Protein AF-A0A7X8RM34-F1 (afdb_monomer)

Solvent-accessible surface area (backbone atoms only — not comparable to full-atom values): 2971 Å² total; per-residue (Å²): 113,64,68,60,39,49,52,49,23,53,51,23,44,51,51,15,51,53,29,43,56,55,28,70,75,42,83,49,68,67,60,22,51,55,27,44,53,52,14,50,53,26,43,52,51,17,51,54,32,49,52,58,49,53,67,74,72,113

Structure (mmCIF, N/CA/C/O backbone):
data_AF-A0A7X8RM34-F1
#
_entry.id   AF-A0A7X8RM34-F1
#
loop_
_atom_site.group_PDB
_atom_site.id
_atom_site.type_symbol
_atom_site.label_atom_id
_atom_site.label_alt_id
_atom_site.label_comp_id
_atom_site.label_asym_id
_atom_site.label_entity_id
_atom_site.label_seq_id
_atom_site.pdbx_PDB_ins_code
_atom_site.Cartn_x
_atom_site.Cartn_y
_atom_site.Cartn_z
_atom_site.occupancy
_atom_site.B_iso_or_equiv
_atom_site.auth_seq_id
_atom_site.auth_comp_id
_atom_site.auth_asym_id
_atom_site.auth_atom_id
_atom_site.pdbx_PDB_model_num
ATOM 1 N N . MET A 1 1 ? 13.864 -5.400 -19.364 1.00 72.00 1 MET A N 1
ATOM 2 C CA . MET A 1 1 ? 13.793 -5.002 -17.933 1.00 72.00 1 MET A CA 1
ATOM 3 C C . MET A 1 1 ? 12.766 -3.903 -17.628 1.00 72.00 1 MET A C 1
ATOM 5 O O . MET A 1 1 ? 12.058 -4.040 -16.639 1.00 72.00 1 MET A O 1
ATOM 9 N N . LYS A 1 2 ? 12.636 -2.843 -18.446 1.00 78.44 2 LYS A N 1
ATOM 10 C CA . LYS A 1 2 ? 11.691 -1.721 -18.224 1.00 78.44 2 LYS A CA 1
ATOM 11 C C . LYS A 1 2 ? 10.227 -2.153 -18.019 1.00 78.44 2 LYS A C 1
ATOM 13 O O . LYS A 1 2 ? 9.596 -1.712 -17.067 1.00 78.44 2 LYS A O 1
ATOM 18 N N . THR A 1 3 ? 9.723 -3.086 -18.832 1.00 83.81 3 THR A N 1
ATOM 19 C CA . THR A 1 3 ? 8.356 -3.633 -18.709 1.00 83.81 3 THR A CA 1
ATOM 20 C C . THR A 1 3 ? 8.103 -4.307 -17.360 1.00 83.81 3 THR A C 1
ATOM 22 O O . THR A 1 3 ? 7.087 -4.043 -16.728 1.00 83.81 3 THR A O 1
ATOM 25 N N . VAL A 1 4 ? 9.052 -5.113 -16.872 1.00 85.69 4 VAL A N 1
ATOM 26 C CA . VAL A 1 4 ? 8.948 -5.780 -15.561 1.00 85.69 4 VAL A CA 1
ATOM 27 C C . VAL A 1 4 ? 8.907 -4.751 -14.432 1.00 85.69 4 VAL A C 1
ATOM 29 O O . VAL A 1 4 ? 8.086 -4.867 -13.528 1.00 85.69 4 VAL A O 1
ATOM 32 N N . ARG A 1 5 ? 9.727 -3.695 -14.506 1.00 84.88 5 ARG A N 1
ATOM 33 C CA . ARG A 1 5 ? 9.702 -2.619 -13.504 1.00 84.88 5 ARG A CA 1
ATOM 34 C C . ARG A 1 5 ? 8.417 -1.794 -13.551 1.00 84.88 5 ARG A C 1
ATOM 36 O O . ARG A 1 5 ? 7.939 -1.386 -12.499 1.00 84.88 5 ARG A O 1
ATOM 43 N N . ASN A 1 6 ? 7.840 -1.575 -14.735 1.00 88.62 6 ASN A N 1
ATOM 44 C CA . ASN A 1 6 ? 6.532 -0.925 -14.868 1.00 88.62 6 ASN A CA 1
ATOM 45 C C . ASN A 1 6 ? 5.439 -1.771 -14.210 1.00 88.62 6 ASN A C 1
ATOM 47 O O . 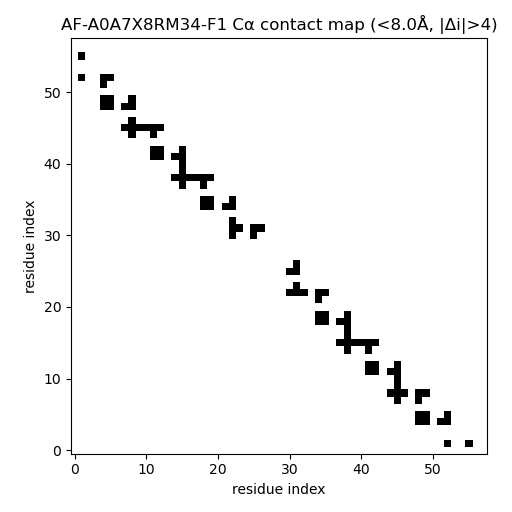ASN A 1 6 ? 4.641 -1.241 -13.446 1.00 88.62 6 ASN A O 1
ATOM 51 N N . LEU A 1 7 ? 5.443 -3.088 -14.433 1.00 93.38 7 LEU A N 1
ATOM 52 C CA . LEU A 1 7 ? 4.515 -3.999 -13.758 1.00 93.38 7 LEU A CA 1
ATOM 53 C C . LEU A 1 7 ? 4.688 -3.955 -12.234 1.00 93.38 7 LEU A C 1
ATOM 55 O O . LEU A 1 7 ? 3.697 -3.850 -11.519 1.00 93.38 7 LEU A O 1
ATOM 59 N N . GLN A 1 8 ? 5.929 -3.955 -11.738 1.00 93.50 8 GLN A N 1
ATOM 60 C CA . GLN A 1 8 ? 6.216 -3.794 -10.308 1.00 93.50 8 GLN A CA 1
ATOM 61 C C . GLN A 1 8 ? 5.694 -2.454 -9.770 1.00 93.50 8 GLN A C 1
ATOM 63 O O . GLN A 1 8 ? 5.020 -2.426 -8.745 1.00 93.50 8 GLN A O 1
ATOM 68 N N . TYR A 1 9 ? 5.929 -1.350 -10.483 1.00 94.94 9 TYR A N 1
ATOM 69 C CA . TYR A 1 9 ? 5.393 -0.035 -10.129 1.00 94.94 9 TYR A CA 1
ATOM 70 C C . TYR A 1 9 ? 3.862 -0.052 -10.001 1.00 94.94 9 TYR A C 1
ATOM 72 O O . TYR A 1 9 ? 3.325 0.382 -8.980 1.00 94.94 9 TYR A O 1
ATOM 80 N N . PHE A 1 10 ? 3.151 -0.575 -11.003 1.00 95.81 10 PHE A N 1
ATOM 81 C CA . PHE A 1 10 ? 1.689 -0.660 -10.964 1.00 95.81 10 PHE A CA 1
ATOM 82 C C . PHE A 1 10 ? 1.202 -1.556 -9.824 1.00 95.81 10 PHE A C 1
ATOM 84 O O . PHE A 1 10 ? 0.285 -1.179 -9.097 1.00 95.81 10 PHE A O 1
ATOM 91 N N . TRP A 1 11 ? 1.857 -2.697 -9.617 1.00 96.94 11 TRP A N 1
ATOM 92 C CA . TRP A 1 11 ? 1.547 -3.624 -8.533 1.00 96.94 11 TRP A CA 1
ATOM 93 C C . TRP A 1 11 ? 1.643 -2.964 -7.153 1.00 96.94 11 TRP A C 1
ATOM 95 O O . TRP A 1 11 ? 0.716 -3.064 -6.348 1.00 96.94 11 TRP A O 1
ATOM 105 N N . HIS A 1 12 ? 2.732 -2.241 -6.884 1.00 97.81 12 HIS A N 1
ATOM 106 C CA . HIS A 1 12 ? 2.915 -1.550 -5.610 1.00 97.81 12 HIS A CA 1
ATOM 107 C C . HIS A 1 12 ? 1.895 -0.419 -5.404 1.00 97.81 12 HIS A C 1
ATOM 109 O O . HIS A 1 12 ? 1.351 -0.295 -4.307 1.00 97.81 12 HIS A O 1
ATOM 115 N N . ASN A 1 13 ? 1.546 0.341 -6.451 1.00 97.44 13 ASN A N 1
ATOM 116 C CA . ASN A 1 13 ? 0.479 1.348 -6.353 1.00 97.44 13 ASN A CA 1
ATOM 117 C C . ASN A 1 13 ? -0.878 0.722 -6.018 1.00 97.44 13 ASN A C 1
ATOM 119 O O . ASN A 1 13 ? -1.570 1.203 -5.123 1.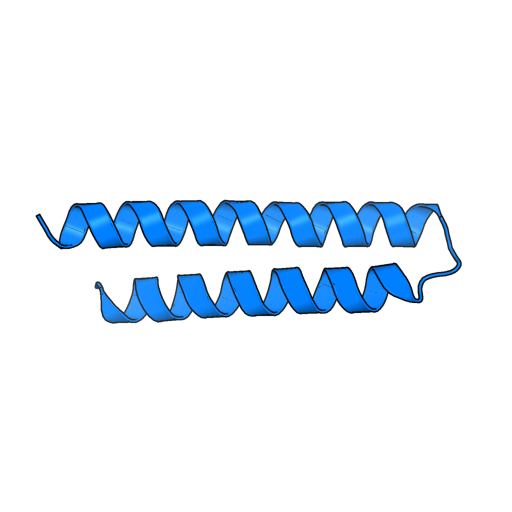00 97.44 13 ASN A O 1
ATOM 123 N N . MET A 1 14 ? -1.238 -0.373 -6.693 1.00 98.12 14 MET A N 1
ATOM 124 C CA . MET A 1 14 ? -2.494 -1.081 -6.437 1.00 98.12 14 MET A CA 1
ATOM 125 C C . MET A 1 14 ? -2.573 -1.587 -4.997 1.00 98.12 14 MET A C 1
ATOM 127 O O . MET A 1 14 ? -3.594 -1.408 -4.338 1.00 98.12 14 MET A O 1
ATOM 131 N N . ARG A 1 15 ? -1.487 -2.168 -4.473 1.00 97.94 15 ARG A N 1
ATOM 132 C CA . ARG A 1 15 ? -1.441 -2.639 -3.080 1.00 97.94 15 ARG A CA 1
ATOM 133 C C . ARG A 1 15 ? -1.517 -1.500 -2.073 1.00 97.94 15 ARG A C 1
ATOM 135 O O . ARG A 1 15 ? -2.214 -1.639 -1.073 1.00 97.94 15 ARG A O 1
ATOM 142 N N . SER A 1 16 ? -0.824 -0.392 -2.331 1.00 98.31 16 SER A N 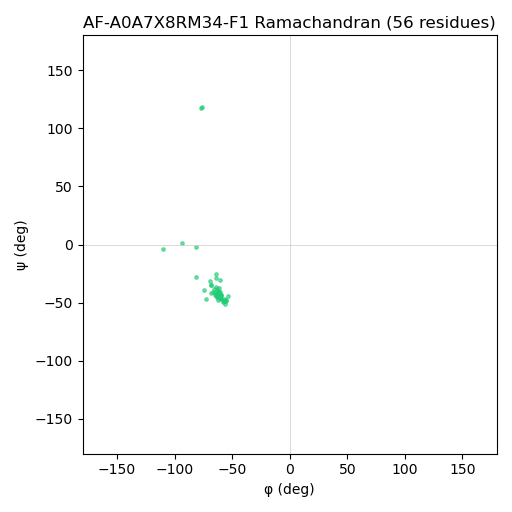1
ATOM 143 C CA . SER A 1 16 ? -0.913 0.802 -1.487 1.00 98.31 16 SER A CA 1
ATOM 144 C C . SER A 1 16 ? -2.359 1.296 -1.400 1.00 98.31 16 SER A C 1
ATOM 146 O O . SER A 1 16 ? -2.897 1.443 -0.306 1.00 98.31 16 SER A O 1
ATOM 148 N N . HIS A 1 17 ? -3.029 1.440 -2.548 1.00 98.00 17 HIS A N 1
ATOM 149 C CA . HIS A 1 17 ? -4.430 1.847 -2.600 1.00 98.00 17 HIS A CA 1
ATOM 150 C C . HIS A 1 17 ? -5.358 0.859 -1.879 1.00 98.00 17 HIS A C 1
ATOM 152 O O . HIS A 1 17 ? -6.174 1.272 -1.060 1.00 98.00 17 HIS A O 1
ATOM 158 N N . TYR A 1 18 ? -5.187 -0.442 -2.122 1.00 98.00 18 TYR A N 1
ATOM 159 C CA . TYR A 1 18 ? -5.968 -1.499 -1.480 1.00 98.00 18 TYR A CA 1
ATOM 160 C C . TYR A 1 18 ? -5.913 -1.420 0.052 1.00 98.00 18 TYR A C 1
ATOM 162 O O . TYR A 1 18 ? -6.953 -1.422 0.709 1.00 98.00 18 TYR A O 1
ATOM 170 N N . TYR A 1 19 ? -4.717 -1.294 0.634 1.00 98.19 19 TYR A N 1
ATOM 171 C CA . TYR A 1 19 ? -4.590 -1.191 2.088 1.00 98.19 19 TYR A CA 1
ATOM 172 C C . TYR A 1 19 ? -5.144 0.121 2.645 1.00 98.19 19 TYR A C 1
ATOM 174 O O . TYR A 1 19 ? -5.736 0.102 3.721 1.00 98.19 19 TYR A O 1
ATOM 182 N N . THR A 1 20 ? -5.020 1.232 1.914 1.00 97.94 20 THR A N 1
ATOM 183 C CA . THR A 1 20 ? -5.635 2.511 2.301 1.00 97.94 20 THR A CA 1
ATOM 184 C C . THR A 1 20 ? -7.157 2.407 2.369 1.00 97.94 20 THR A C 1
ATOM 186 O O . THR A 1 20 ? -7.752 2.891 3.329 1.00 97.94 20 THR A O 1
ATOM 189 N N . VAL A 1 21 ? -7.791 1.746 1.393 1.00 97.94 21 VAL A N 1
ATOM 190 C CA . VAL A 1 21 ? -9.249 1.540 1.384 1.00 97.94 21 VAL A CA 1
ATOM 191 C C . VAL A 1 21 ? -9.682 0.713 2.596 1.00 97.94 21 VAL A C 1
ATOM 193 O O . VAL A 1 21 ? -10.563 1.138 3.336 1.00 97.94 21 VAL A O 1
ATOM 196 N N . ILE A 1 22 ? -9.005 -0.406 2.874 1.00 97.31 22 ILE A N 1
ATOM 197 C CA . ILE A 1 22 ? -9.323 -1.242 4.046 1.00 97.31 22 ILE A CA 1
ATOM 198 C C . ILE A 1 22 ? -9.104 -0.474 5.356 1.00 97.31 22 ILE A C 1
ATOM 200 O O . ILE A 1 22 ? -9.903 -0.588 6.282 1.00 97.31 22 ILE A O 1
ATOM 204 N N . ALA A 1 23 ? -8.040 0.329 5.452 1.00 97.56 23 ALA A N 1
ATOM 205 C CA . ALA A 1 23 ? -7.777 1.158 6.628 1.00 97.56 23 ALA A CA 1
ATOM 206 C C . ALA A 1 23 ? -8.853 2.237 6.852 1.00 97.56 23 ALA A C 1
ATOM 208 O O . ALA A 1 23 ? -9.082 2.645 7.996 1.00 97.56 23 ALA A O 1
ATOM 209 N N . GLY A 1 24 ? -9.503 2.701 5.778 1.00 96.19 24 GLY A N 1
ATOM 210 C CA . GLY A 1 24 ? -10.607 3.660 5.825 1.00 96.19 24 GLY A CA 1
ATOM 211 C C . GLY A 1 24 ? -11.763 3.157 6.686 1.00 96.19 24 GLY A C 1
ATOM 212 O O . GLY A 1 24 ? -12.169 3.855 7.617 1.00 96.19 24 GLY A O 1
ATOM 213 N N . ASP A 1 25 ? -12.174 1.910 6.454 1.00 95.50 25 ASP A N 1
ATOM 214 C CA . ASP A 1 25 ? -13.319 1.270 7.116 1.00 95.50 25 ASP A CA 1
ATOM 215 C C . ASP A 1 25 ? -12.936 0.462 8.374 1.00 95.50 25 ASP A C 1
ATOM 217 O O . ASP A 1 25 ? -13.785 -0.145 9.030 1.00 95.50 25 ASP A O 1
ATOM 221 N N . CYS A 1 26 ? -11.653 0.437 8.745 1.00 96.25 26 CYS A N 1
ATOM 222 C CA . CYS A 1 26 ? -11.178 -0.332 9.891 1.00 96.25 26 CYS A CA 1
ATOM 223 C C . CYS A 1 26 ? -11.506 0.364 11.226 1.00 96.25 26 CYS A C 1
ATOM 225 O O . CYS A 1 26 ? -11.011 1.458 11.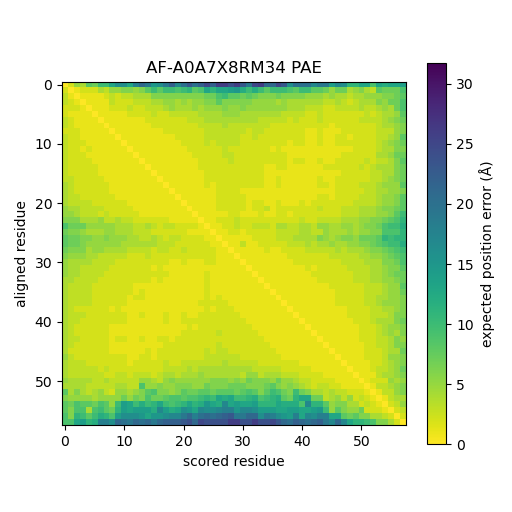513 1.00 96.25 26 CYS A O 1
ATOM 227 N N . LEU A 1 27 ? -12.316 -0.298 12.062 1.00 95.94 27 LEU A N 1
ATOM 228 C CA . LEU A 1 27 ? -12.698 0.181 13.399 1.00 95.94 27 LEU A CA 1
ATOM 229 C C . LEU A 1 27 ? -11.633 -0.103 14.471 1.00 95.94 27 LEU A C 1
ATOM 231 O O . LEU A 1 27 ? -11.530 0.631 15.455 1.00 95.94 27 LEU A O 1
ATOM 235 N N . ASP A 1 28 ? -10.834 -1.156 14.287 1.00 97.75 28 ASP A N 1
ATOM 236 C CA . ASP A 1 28 ? -9.738 -1.492 15.193 1.00 97.75 28 ASP A CA 1
ATOM 237 C C . ASP A 1 28 ? -8.552 -0.548 14.951 1.00 97.75 28 ASP A C 1
ATOM 239 O O . ASP A 1 28 ? -7.971 -0.511 13.867 1.00 97.75 28 ASP A O 1
ATOM 243 N N . LYS A 1 29 ? -8.181 0.227 15.978 1.00 96.38 29 LYS A N 1
ATOM 244 C CA . LYS A 1 29 ? -7.120 1.241 15.877 1.00 96.38 29 LYS A CA 1
ATOM 245 C C . LYS A 1 29 ? -5.742 0.641 15.595 1.00 96.38 29 LYS A C 1
ATOM 247 O O . LYS A 1 29 ? -4.965 1.251 14.864 1.00 96.38 29 LYS A O 1
ATOM 252 N N . VAL A 1 30 ? -5.432 -0.522 16.167 1.00 98.00 30 VAL A N 1
ATOM 253 C CA . VAL A 1 30 ? -4.131 -1.182 15.995 1.00 98.00 30 VAL A CA 1
ATOM 254 C C . VAL A 1 30 ? -4.034 -1.752 14.585 1.00 98.00 30 VAL A C 1
ATOM 256 O O . VAL A 1 30 ? -3.058 -1.497 13.882 1.00 98.00 30 VAL A O 1
ATOM 259 N N . MET A 1 31 ? -5.072 -2.454 14.132 1.00 97.81 31 MET A N 1
ATOM 260 C CA . MET A 1 31 ? -5.144 -2.980 12.770 1.00 97.81 31 MET A CA 1
ATOM 261 C C . MET A 1 31 ? -5.121 -1.851 11.737 1.00 97.81 31 MET A C 1
ATOM 263 O O . MET A 1 31 ? -4.384 -1.927 10.755 1.00 97.81 31 MET A O 1
ATOM 267 N N . LYS A 1 32 ? -5.870 -0.767 11.970 1.00 98.19 32 LYS A N 1
ATOM 268 C CA . LYS A 1 32 ? -5.863 0.416 11.103 1.00 98.19 32 LYS A CA 1
ATOM 269 C C . LYS A 1 32 ? -4.458 0.985 10.948 1.00 98.19 32 LYS A C 1
ATOM 271 O O . LYS A 1 32 ? -4.032 1.231 9.823 1.00 98.19 32 LYS A O 1
ATOM 276 N N . GLN A 1 33 ? -3.728 1.143 12.051 1.00 98.19 33 GLN A N 1
ATOM 277 C CA . GLN A 1 33 ? -2.351 1.629 12.019 1.00 98.19 33 GLN A CA 1
ATOM 278 C C . GLN A 1 33 ? -1.442 0.698 11.198 1.00 98.19 33 GLN A C 1
ATOM 280 O O . GLN A 1 33 ? -0.728 1.164 10.312 1.00 98.19 33 GLN A O 1
ATOM 285 N N . GLN A 1 34 ? -1.539 -0.619 11.400 1.00 98.38 34 GLN A N 1
ATOM 286 C CA . GLN A 1 34 ? -0.772 -1.600 10.621 1.00 98.38 34 GLN A CA 1
ATOM 287 C C . GLN A 1 34 ? -1.103 -1.561 9.119 1.00 98.38 34 GLN A C 1
ATOM 289 O O . GLN A 1 34 ? -0.223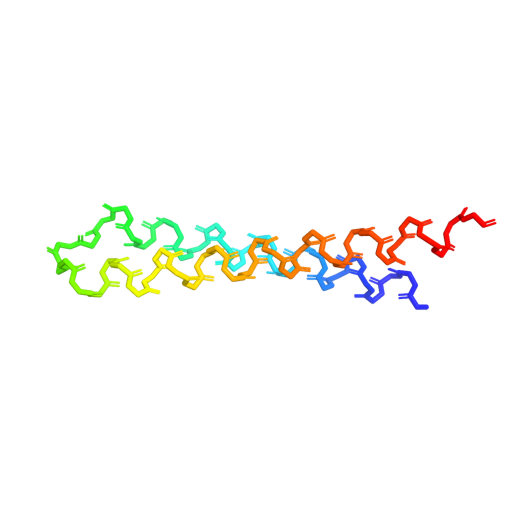 -1.747 8.276 1.00 98.38 34 GLN A O 1
ATOM 294 N N . LEU A 1 35 ? -2.369 -1.336 8.760 1.00 98.31 35 LEU A N 1
ATOM 295 C CA . LEU A 1 35 ? -2.800 -1.208 7.367 1.00 98.31 35 LEU A CA 1
ATOM 296 C C . LEU A 1 35 ? -2.256 0.072 6.723 1.00 98.31 35 LEU A C 1
ATOM 298 O O . LEU A 1 35 ? -1.779 0.017 5.590 1.00 98.31 35 LEU A O 1
ATOM 302 N N . VAL A 1 36 ? -2.265 1.195 7.448 1.00 98.25 36 VAL A N 1
ATOM 303 C CA . VAL A 1 36 ? -1.671 2.462 6.991 1.00 98.25 36 VAL A CA 1
ATOM 304 C C . VAL A 1 36 ? -0.166 2.306 6.765 1.00 98.25 36 VAL A C 1
ATOM 306 O O . VAL A 1 36 ? 0.342 2.698 5.717 1.00 98.25 36 VAL A O 1
ATOM 309 N N . GLU A 1 37 ? 0.548 1.661 7.688 1.00 98.38 37 GLU A N 1
ATOM 310 C CA . GLU A 1 37 ? 1.986 1.400 7.544 1.00 98.38 37 GLU A CA 1
ATOM 311 C C . GLU A 1 37 ? 2.296 0.520 6.323 1.00 98.38 37 GLU A C 1
ATOM 313 O O . GLU A 1 37 ? 3.227 0.801 5.564 1.00 98.38 37 GLU A O 1
ATOM 318 N N . LYS A 1 38 ? 1.475 -0.507 6.066 1.00 97.88 38 LYS A N 1
ATOM 319 C CA . LYS A 1 38 ? 1.586 -1.329 4.849 1.00 97.88 38 LYS A CA 1
ATOM 320 C C . LYS A 1 38 ? 1.301 -0.531 3.578 1.00 97.88 38 LYS A C 1
ATOM 322 O O . LYS A 1 38 ? 1.989 -0.724 2.572 1.00 97.88 38 LYS A O 1
ATOM 327 N N . ALA A 1 39 ? 0.301 0.349 3.606 1.00 98.25 39 ALA A N 1
ATOM 328 C CA . ALA A 1 39 ? -0.024 1.209 2.475 1.00 98.25 39 ALA A CA 1
ATOM 329 C C . ALA A 1 39 ? 1.145 2.145 2.130 1.00 98.25 39 ALA A C 1
ATOM 331 O O . ALA A 1 39 ? 1.524 2.240 0.958 1.00 98.25 39 ALA A O 1
ATOM 332 N N . GLU A 1 40 ? 1.758 2.769 3.141 1.00 98.19 40 GLU A N 1
ATOM 333 C CA . GLU A 1 40 ? 2.931 3.636 2.980 1.00 98.19 40 GLU A CA 1
ATOM 334 C C . GLU A 1 40 ? 4.158 2.866 2.491 1.00 98.19 40 GLU A C 1
ATOM 336 O O . GLU A 1 40 ? 4.828 3.307 1.557 1.00 98.19 40 GLU A O 1
ATOM 341 N N . SER A 1 41 ? 4.423 1.678 3.039 1.00 98.31 41 SER A N 1
ATOM 342 C CA . SER A 1 41 ? 5.527 0.828 2.582 1.00 98.31 41 SER A CA 1
ATOM 343 C C . SER A 1 41 ? 5.433 0.535 1.079 1.00 98.31 41 SER A C 1
ATOM 345 O O . SER A 1 41 ? 6.393 0.756 0.339 1.00 98.31 41 SER A O 1
ATOM 347 N N . HIS A 1 42 ? 4.257 0.140 0.582 1.00 98.00 42 HIS A N 1
ATOM 34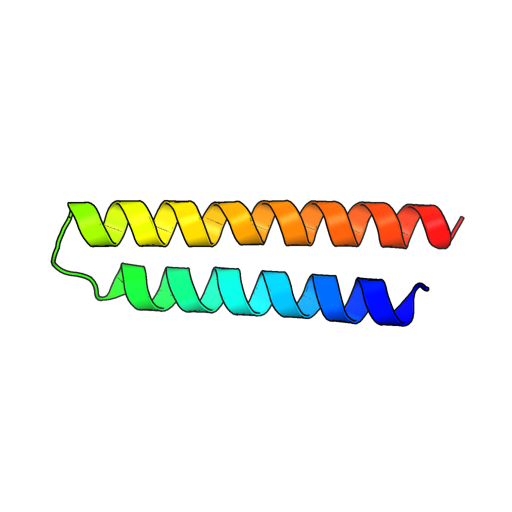8 C CA . HIS A 1 42 ? 4.077 -0.084 -0.853 1.00 98.00 42 HIS A CA 1
ATOM 349 C C . HIS A 1 42 ? 4.118 1.198 -1.681 1.00 98.00 42 HIS A C 1
ATOM 351 O O . HIS A 1 42 ? 4.599 1.170 -2.814 1.00 98.00 42 HIS A O 1
ATOM 357 N N . ARG A 1 43 ? 3.678 2.333 -1.133 1.00 97.38 43 ARG A N 1
ATOM 358 C CA . ARG A 1 43 ? 3.830 3.630 -1.802 1.00 97.38 43 ARG A CA 1
ATOM 359 C C . ARG A 1 43 ? 5.309 3.963 -2.020 1.00 97.38 43 ARG A C 1
ATOM 361 O O . ARG A 1 43 ? 5.685 4.383 -3.114 1.00 97.38 43 ARG A O 1
ATOM 368 N N . LEU A 1 44 ? 6.152 3.730 -1.013 1.00 97.31 44 LEU A N 1
ATOM 369 C CA . LEU A 1 44 ? 7.600 3.9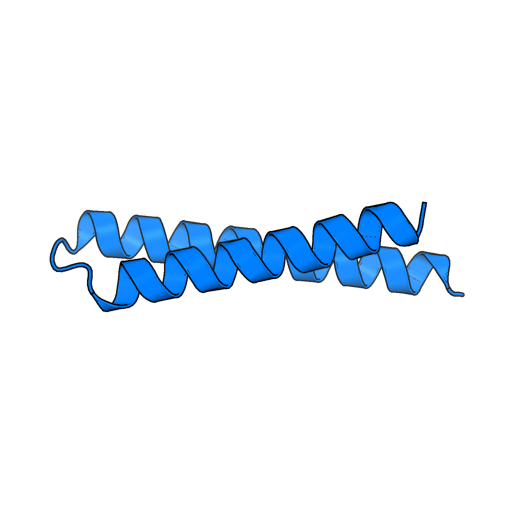30 -1.107 1.00 97.31 44 LEU A CA 1
ATOM 370 C C . LEU A 1 44 ? 8.242 2.984 -2.128 1.00 97.31 44 LEU A C 1
ATOM 372 O O . LEU A 1 44 ? 9.043 3.435 -2.948 1.00 97.31 44 LEU A O 1
ATOM 376 N N . GLU A 1 45 ? 7.858 1.706 -2.151 1.00 96.88 45 GLU A N 1
ATOM 377 C CA . GLU A 1 45 ? 8.364 0.768 -3.162 1.00 96.88 45 GLU A CA 1
ATOM 378 C C . GLU A 1 45 ? 7.946 1.162 -4.585 1.00 96.88 45 GLU A C 1
ATOM 380 O O . GLU A 1 45 ? 8.764 1.105 -5.505 1.00 96.88 45 GLU A O 1
ATOM 385 N N . ALA A 1 46 ? 6.719 1.658 -4.778 1.00 95.69 46 ALA A N 1
ATOM 386 C CA 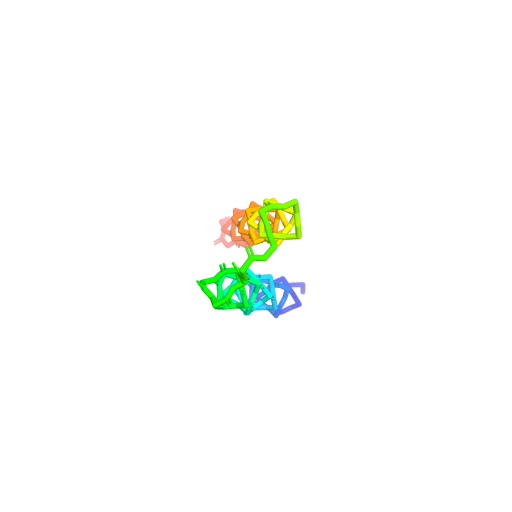. ALA A 1 46 ? 6.293 2.199 -6.067 1.00 95.69 46 ALA A CA 1
ATOM 387 C C . ALA A 1 46 ? 7.179 3.380 -6.503 1.00 95.69 46 ALA A C 1
ATOM 389 O O . ALA A 1 46 ? 7.630 3.427 -7.650 1.00 95.69 46 ALA A O 1
ATOM 390 N N . ILE A 1 47 ? 7.483 4.314 -5.598 1.00 93.75 47 ILE A N 1
ATOM 391 C CA . ILE A 1 47 ? 8.375 5.446 -5.894 1.00 93.75 47 ILE A CA 1
ATOM 392 C C . ILE A 1 47 ? 9.759 4.940 -6.316 1.00 93.75 47 ILE A C 1
ATOM 394 O O . ILE A 1 47 ? 10.258 5.346 -7.365 1.00 93.75 47 ILE A O 1
ATOM 398 N N . GLN A 1 48 ? 10.338 3.992 -5.575 1.00 93.06 48 GLN A N 1
ATOM 399 C CA . GLN A 1 48 ? 11.635 3.403 -5.917 1.00 93.06 48 GLN A CA 1
ATOM 400 C C . GLN A 1 48 ? 11.621 2.703 -7.283 1.00 93.06 48 GLN A C 1
ATOM 402 O O . GLN A 1 48 ? 12.575 2.828 -8.055 1.00 93.06 48 GLN A O 1
ATOM 407 N N . CYS A 1 49 ? 10.551 1.972 -7.612 1.00 91.62 49 CYS A N 1
ATOM 408 C CA . CYS A 1 49 ? 10.384 1.368 -8.932 1.00 91.62 49 CYS A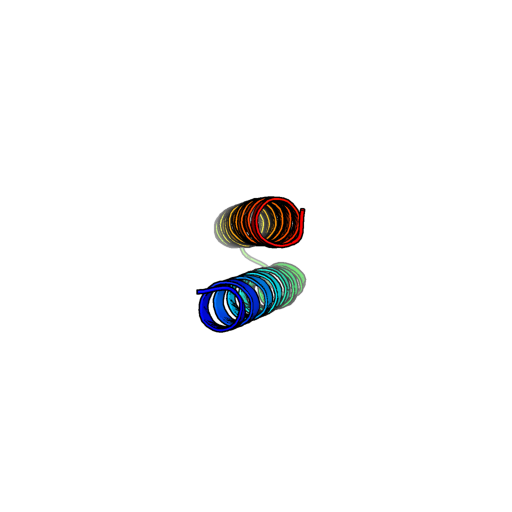 CA 1
ATOM 409 C C . CYS A 1 49 ? 10.365 2.433 -10.033 1.00 91.62 49 CYS A C 1
ATOM 411 O O . CYS A 1 49 ? 11.035 2.254 -11.052 1.00 91.62 49 CYS A O 1
ATOM 413 N N . ARG A 1 50 ? 9.649 3.545 -9.821 1.00 89.56 50 ARG A N 1
ATOM 414 C CA . ARG A 1 50 ? 9.555 4.651 -10.782 1.00 89.56 50 ARG A CA 1
ATOM 415 C C . ARG A 1 50 ? 10.906 5.322 -11.021 1.00 89.56 50 ARG A C 1
ATOM 417 O O . ARG A 1 50 ? 11.261 5.509 -12.182 1.00 89.56 50 ARG A O 1
ATOM 424 N N . THR A 1 51 ? 11.673 5.609 -9.968 1.00 87.94 51 THR A N 1
ATOM 425 C CA . THR A 1 51 ? 13.032 6.167 -10.090 1.00 87.94 51 THR A CA 1
ATOM 426 C C . THR A 1 51 ? 13.919 5.253 -10.937 1.00 87.94 51 THR A C 1
ATOM 428 O O . THR A 1 51 ? 14.471 5.682 -11.943 1.00 87.94 51 THR A O 1
ATOM 431 N N . LYS A 1 52 ? 13.926 3.944 -10.648 1.00 85.94 52 LYS A N 1
ATOM 432 C CA . LYS A 1 52 ? 14.710 2.959 -11.417 1.00 85.94 52 LYS A CA 1
ATOM 433 C C . LYS A 1 52 ? 14.272 2.823 -12.884 1.00 85.94 52 LYS A C 1
ATOM 435 O O . LYS A 1 52 ? 15.050 2.359 -13.711 1.00 85.94 52 LYS A O 1
ATOM 440 N N . ILE A 1 53 ? 13.018 3.136 -13.224 1.00 81.56 53 ILE A N 1
ATOM 441 C CA . ILE A 1 53 ? 12.545 3.170 -14.622 1.00 81.56 53 ILE A CA 1
ATOM 442 C C . ILE A 1 53 ? 13.066 4.415 -15.343 1.00 81.56 53 ILE A C 1
ATOM 444 O O . ILE A 1 53 ? 13.406 4.327 -16.527 1.00 81.56 53 ILE A O 1
ATOM 448 N N . GLN A 1 54 ? 13.107 5.555 -14.649 1.00 75.50 54 GLN A N 1
ATOM 449 C CA . GLN A 1 54 ? 13.646 6.804 -15.185 1.00 75.50 54 GLN A CA 1
ATOM 450 C C . GLN A 1 54 ? 15.136 6.652 -15.496 1.00 75.50 54 GLN A C 1
ATOM 452 O O . GLN A 1 54 ? 15.527 6.955 -16.617 1.00 75.50 54 GLN A O 1
ATOM 457 N N . ASP A 1 55 ? 15.911 6.046 -14.593 1.00 74.75 55 ASP A N 1
ATOM 458 C CA . ASP A 1 55 ? 17.345 5.780 -14.800 1.00 74.75 55 ASP A CA 1
ATOM 459 C C . ASP A 1 55 ? 17.629 4.880 -16.015 1.00 74.75 55 ASP A C 1
ATOM 461 O O . ASP A 1 55 ? 18.660 5.004 -16.654 1.00 74.75 55 ASP A O 1
ATOM 465 N N . LEU A 1 56 ? 16.711 3.969 -16.363 1.00 69.38 56 LEU A N 1
ATOM 466 C CA . LEU A 1 56 ? 16.841 3.091 -17.538 1.00 69.38 56 LEU A CA 1
ATOM 467 C C . LEU A 1 56 ? 16.426 3.755 -18.860 1.00 69.38 56 LEU A C 1
ATOM 469 O O . LEU A 1 56 ? 16.403 3.088 -19.895 1.00 69.38 56 LEU A O 1
ATOM 473 N N . SER A 1 57 ? 15.962 5.002 -18.812 1.00 61.06 57 SER A N 1
ATOM 474 C CA . SER A 1 57 ? 15.449 5.732 -19.975 1.00 61.06 57 SER A CA 1
ATOM 475 C C . SER A 1 57 ? 16.367 6.874 -20.426 1.00 61.06 57 SER A C 1
ATOM 477 O O . SER A 1 57 ? 16.050 7.492 -21.440 1.00 61.06 57 SER A O 1
ATOM 479 N N . TYR A 1 58 ? 17.452 7.132 -19.689 1.00 53.41 58 TYR A N 1
ATOM 480 C CA . TYR A 1 58 ? 18.547 8.053 -20.013 1.00 53.41 58 TYR A CA 1
ATOM 481 C C . TYR A 1 58 ? 19.799 7.262 -20.396 1.00 53.41 58 TYR A C 1
ATOM 483 O O . TYR A 1 58 ? 20.584 7.796 -21.207 1.00 53.41 58 TYR A O 1
#

Secondary structure (DSSP, 8-state):
-HHHHHHHHHHHHHHHHHHHHHHHH---HHHHHHHHHHHHHHHHHHHHHHHHHHHTT-

Radius of gyration: 13.6 Å; Cα contacts (8 Å, |Δi|>4): 52; chains: 1; bounding box: 32×14×36 Å

Nearest PDB structures (foldseek):
  4etr-assembly1_A  TM=9.601E-01  e=2.698E+00  Pseudomonas aeruginosa PAO1
  7s5c-assembly1_F  TM=9.757E-01  e=3.729E+00  Myxococcus xanthus
  4fzs-assembly1_A  TM=9.705E-01  e=3.978E+00  Homo sapiens
  4afl-assembly2_F  TM=9.083E-01  e=4.528E+00  Homo sapiens

Mean predicted aligned error: 3.68 Å

Foldseek 3Di:
DLVVLVVLLVVLQVQLVVLQVVLVPDPDPVSSVVSNVSSVVSVVSSVVSVVVSVVVVD

pLDDT: mean 92.09, std 9.85, range [53.41, 98.38]

Sequence (58 aa):
MKTVRNLQYFWHNMRSHYYTVIAGDCLDKVMKQQLVEKAESHRLEAIQCRTKIQDLSY